Protein AF-A0A496VPW6-F1 (afdb_monomer)

Secondary structure (DSSP, 8-state):
---EEEEEEETTEEEEEEEPPSS------TTSSHHHHHHHHHHHHHHHHHH--

pLDDT: mean 87.1, std 12.51, range [52.38, 96.62]

Mean predicted aligned error: 4.57 Å

Foldseek 3Di:
DQQKDWDDPQDPPPTDIDGDDPDDDDDDDPPPCSVSVVVVVVVVVVVVVVVVD

Radius of gyration: 11.76 Å; Cα contacts (8 Å, |Δi|>4): 41; chains: 1; bounding box: 23×18×38 Å

Sequence (53 aa):
MFNQITLINYKTHQSTTITLNPITLLIGDNNSGKTNLLSGIQHFTIFTLFLIN

Solvent-accessible surface area (backbone atoms only — not comparable to full-atom values): 3505 Å² total; per-residue (Å²): 132,77,53,64,51,72,41,65,70,48,91,81,32,65,74,44,76,48,75,47,55,104,76,72,87,91,84,78,64,88,90,70,40,66,72,55,53,53,53,51,54,50,51,52,54,56,52,52,56,63,74,77,109

Structure (mmCIF, N/CA/C/O backbone):
data_AF-A0A496VPW6-F1
#
_entry.id   AF-A0A496VPW6-F1
#
loop_
_atom_site.group_PDB
_atom_site.id
_atom_site.type_symbol
_atom_site.label_atom_id
_atom_site.label_alt_id
_atom_site.label_comp_id
_atom_site.label_asym_id
_atom_site.label_entity_id
_atom_site.label_seq_id
_atom_site.pdbx_PDB_ins_code
_atom_site.Cartn_x
_atom_site.Cartn_y
_atom_site.Cartn_z
_atom_site.occupancy
_atom_site.B_iso_or_equiv
_atom_site.auth_seq_id
_atom_site.auth_comp_id
_atom_site.auth_asym_id
_atom_site.auth_atom_id
_atom_site.pdbx_PDB_model_num
ATOM 1 N N . MET A 1 1 ? -8.719 4.102 15.032 1.00 66.44 1 MET A N 1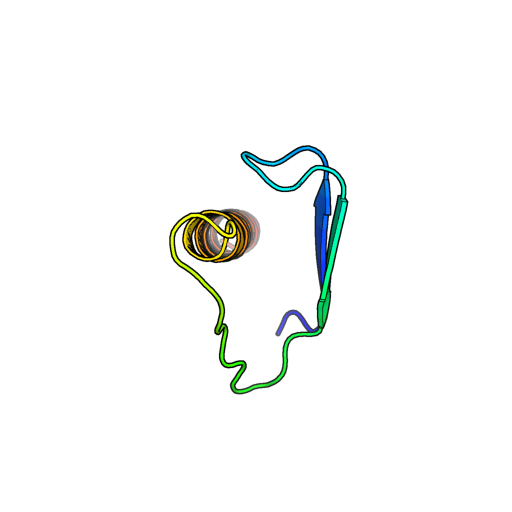
ATOM 2 C CA . MET A 1 1 ? -8.407 3.476 13.728 1.00 66.44 1 MET A CA 1
ATOM 3 C C . MET A 1 1 ? -7.893 4.575 12.810 1.00 66.44 1 MET A C 1
ATOM 5 O O . MET A 1 1 ? -8.394 5.686 12.925 1.00 66.44 1 MET A O 1
ATOM 9 N N . PHE A 1 2 ? -6.872 4.326 11.988 1.00 75.44 2 PHE A N 1
ATOM 10 C CA . PHE A 1 2 ? -6.402 5.332 11.029 1.00 75.44 2 PHE A CA 1
ATOM 11 C C . PHE A 1 2 ? -7.373 5.390 9.852 1.00 75.44 2 PHE A C 1
ATOM 13 O O . PHE A 1 2 ? -7.638 4.360 9.241 1.00 75.44 2 PHE A O 1
ATOM 20 N N . ASN A 1 3 ? -7.882 6.579 9.535 1.00 87.44 3 ASN A N 1
ATOM 21 C CA . ASN A 1 3 ? -8.833 6.760 8.433 1.00 87.44 3 ASN A CA 1
ATOM 22 C C . ASN A 1 3 ? -8.140 7.238 7.152 1.00 87.44 3 ASN A C 1
ATOM 24 O O . ASN A 1 3 ? -8.705 7.145 6.068 1.00 87.44 3 ASN A O 1
ATOM 28 N N . GLN A 1 4 ? -6.912 7.742 7.261 1.00 92.50 4 GLN A N 1
ATOM 29 C CA . GLN A 1 4 ? -6.129 8.228 6.136 1.00 92.50 4 GLN A CA 1
ATOM 30 C C . GLN A 1 4 ? -4.644 8.030 6.417 1.00 92.50 4 GLN A C 1
ATOM 32 O O . GLN A 1 4 ? -4.187 8.238 7.542 1.00 92.50 4 GLN A O 1
ATOM 37 N N . ILE A 1 5 ? -3.898 7.626 5.392 1.00 91.50 5 ILE A N 1
ATOM 38 C CA . ILE A 1 5 ? -2.446 7.461 5.446 1.00 91.50 5 ILE A CA 1
ATOM 39 C C . ILE A 1 5 ? -1.844 8.149 4.232 1.00 91.50 5 ILE A C 1
ATOM 41 O O . ILE A 1 5 ? -2.331 7.993 3.113 1.00 91.50 5 ILE A O 1
ATOM 45 N N . THR A 1 6 ? -0.757 8.877 4.465 1.00 94.44 6 THR A N 1
ATOM 46 C CA . THR A 1 6 ? 0.052 9.478 3.409 1.00 94.44 6 THR A CA 1
ATOM 47 C C . THR A 1 6 ? 1.467 8.917 3.487 1.00 94.44 6 THR A C 1
ATOM 49 O O . THR A 1 6 ? 2.119 9.005 4.525 1.00 94.44 6 THR A O 1
ATOM 52 N N . LEU A 1 7 ? 1.937 8.340 2.382 1.00 94.19 7 LEU A N 1
ATOM 53 C CA . LEU A 1 7 ? 3.319 7.921 2.171 1.00 94.19 7 LEU A CA 1
ATOM 54 C C . LEU A 1 7 ? 4.025 8.959 1.297 1.00 94.19 7 LEU A C 1
ATOM 56 O O . LEU A 1 7 ? 3.577 9.233 0.183 1.00 94.19 7 LEU A O 1
ATOM 60 N N . ILE A 1 8 ? 5.133 9.511 1.790 1.00 96.19 8 ILE A N 1
ATOM 61 C CA . ILE A 1 8 ? 5.974 10.472 1.066 1.00 96.19 8 ILE A CA 1
ATOM 62 C C . ILE A 1 8 ? 7.379 9.887 0.978 1.00 96.19 8 ILE A C 1
ATOM 64 O O . ILE A 1 8 ? 7.941 9.498 2.000 1.00 96.19 8 ILE A O 1
ATOM 68 N N . ASN A 1 9 ? 7.931 9.817 -0.235 1.00 96.19 9 ASN A N 1
ATOM 69 C CA . ASN A 1 9 ? 9.261 9.270 -0.524 1.00 96.19 9 ASN A CA 1
ATOM 70 C C . ASN A 1 9 ? 9.523 7.891 0.121 1.00 96.19 9 ASN A C 1
ATOM 72 O O . ASN A 1 9 ? 10.616 7.615 0.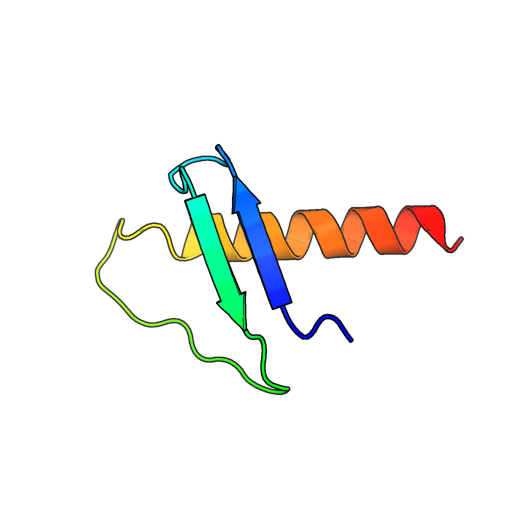616 1.00 96.19 9 ASN A O 1
ATOM 76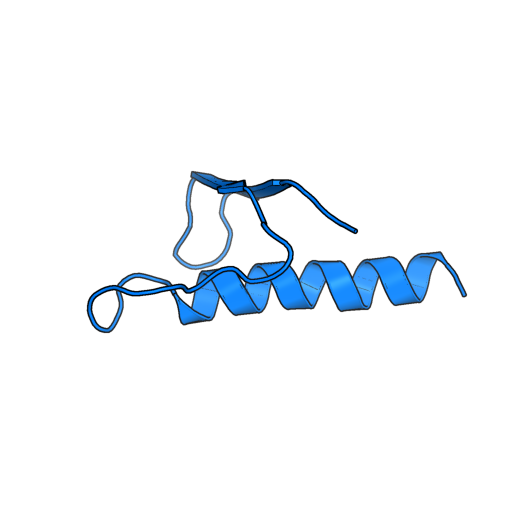 N N . TYR A 1 10 ? 8.517 7.012 0.116 1.00 94.88 10 TYR A N 1
ATOM 77 C CA . TYR A 1 10 ? 8.587 5.680 0.712 1.00 94.88 10 TYR A CA 1
ATOM 78 C C . TYR A 1 10 ? 8.617 4.593 -0.364 1.00 94.88 10 TYR A C 1
ATOM 80 O O . TYR A 1 10 ? 7.601 4.294 -0.999 1.00 94.88 10 TYR A O 1
ATOM 88 N N . LYS A 1 11 ? 9.776 3.947 -0.540 1.00 94.88 11 LYS A N 1
ATOM 89 C CA . LYS A 1 11 ? 10.002 2.923 -1.576 1.00 94.88 11 LYS A CA 1
ATOM 90 C C . LYS A 1 11 ? 9.573 3.442 -2.959 1.00 94.88 11 LYS A C 1
ATOM 92 O O . LYS A 1 11 ? 10.187 4.361 -3.481 1.00 94.88 11 LYS A O 1
ATOM 97 N N . THR A 1 12 ? 8.517 2.873 -3.545 1.00 95.88 12 THR A N 1
ATOM 98 C CA . THR A 1 12 ? 7.972 3.266 -4.857 1.00 95.88 12 THR A CA 1
ATOM 99 C C . THR A 1 12 ? 6.952 4.408 -4.788 1.00 95.88 12 THR A C 1
ATOM 101 O O . THR A 1 12 ? 6.502 4.873 -5.829 1.00 95.88 12 THR A O 1
ATOM 104 N N . HIS A 1 13 ? 6.557 4.856 -3.594 1.00 94.88 13 HIS A N 1
ATOM 105 C CA . HIS A 1 13 ? 5.578 5.926 -3.402 1.00 94.88 13 HIS A CA 1
ATOM 106 C C . HIS A 1 13 ? 6.282 7.266 -3.174 1.00 94.88 13 HIS A C 1
ATOM 108 O O . HIS A 1 13 ? 6.807 7.517 -2.092 1.00 94.88 13 HIS A O 1
ATOM 114 N N . GLN A 1 14 ? 6.271 8.140 -4.182 1.00 94.94 14 GLN A N 1
ATOM 115 C CA . GLN A 1 14 ? 6.804 9.506 -4.062 1.00 94.94 14 GLN A CA 1
ATOM 116 C C . GLN A 1 14 ? 5.868 10.399 -3.236 1.00 94.94 14 GLN A C 1
ATOM 118 O O . GLN A 1 14 ? 6.300 11.066 -2.302 1.00 94.94 14 GLN A O 1
ATOM 123 N N . SER A 1 15 ? 4.571 10.360 -3.544 1.00 96.25 15 SER A N 1
ATOM 124 C CA . SER A 1 15 ? 3.504 10.997 -2.775 1.00 96.25 15 SER A CA 1
ATOM 125 C C . SER A 1 15 ? 2.222 10.209 -3.018 1.00 96.25 15 SER A C 1
ATOM 127 O O . SER A 1 15 ? 1.714 10.153 -4.139 1.00 96.25 15 SER A O 1
ATOM 129 N N . THR A 1 16 ? 1.745 9.485 -2.013 1.00 95.50 16 THR A N 1
ATOM 130 C CA . THR A 1 16 ? 0.538 8.660 -2.129 1.00 95.50 16 THR A CA 1
ATOM 131 C C . THR A 1 16 ? -0.294 8.804 -0.874 1.00 95.50 16 THR A C 1
ATOM 133 O O . THR A 1 16 ? 0.161 8.468 0.215 1.00 95.50 16 THR A O 1
ATOM 136 N N . THR A 1 17 ? -1.529 9.258 -1.042 1.00 94.88 17 THR A N 1
ATOM 137 C CA . THR A 1 17 ? -2.516 9.356 0.030 1.00 94.88 17 THR A CA 1
ATOM 138 C C . THR A 1 17 ? -3.626 8.355 -0.226 1.00 94.88 17 THR A C 1
ATOM 140 O O . THR A 1 17 ? -4.166 8.298 -1.329 1.00 94.88 17 THR A O 1
ATOM 143 N N . ILE A 1 18 ? -3.969 7.578 0.798 1.00 93.06 18 ILE A N 1
ATOM 144 C CA .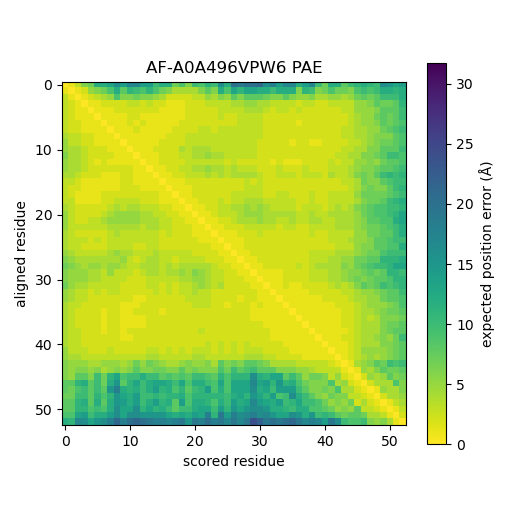 ILE A 1 18 ? -5.093 6.646 0.763 1.00 93.06 18 ILE A CA 1
ATOM 145 C C . ILE A 1 18 ? -6.025 6.907 1.939 1.00 93.06 18 ILE A C 1
ATOM 147 O O . ILE A 1 18 ? -5.579 7.185 3.054 1.00 93.06 18 ILE A O 1
ATOM 151 N N . THR A 1 19 ? -7.319 6.766 1.693 1.00 92.56 19 THR A N 1
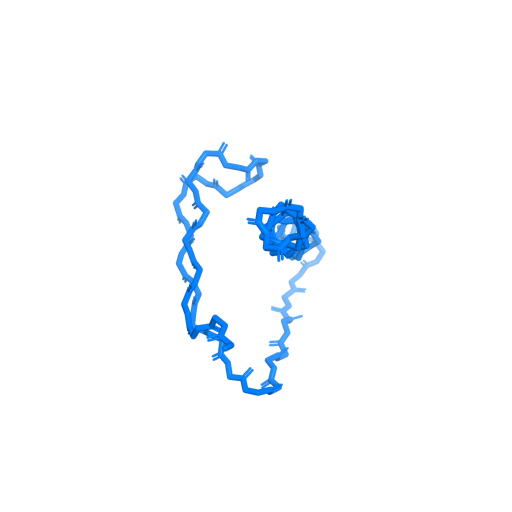ATOM 152 C CA . THR A 1 19 ? -8.336 6.689 2.741 1.00 92.56 19 THR A CA 1
ATOM 153 C C . THR A 1 19 ? -8.572 5.220 3.067 1.00 92.56 19 THR A C 1
ATOM 155 O O . THR A 1 19 ? -8.720 4.397 2.164 1.00 92.56 19 THR A O 1
ATOM 158 N N . LEU A 1 20 ? -8.581 4.885 4.353 1.00 90.19 20 LEU A N 1
ATOM 159 C CA . LEU A 1 20 ? -8.823 3.535 4.843 1.00 90.19 20 LEU A CA 1
ATOM 160 C C . LEU A 1 20 ? -10.260 3.412 5.348 1.00 90.19 20 LEU A C 1
ATOM 162 O O . LEU A 1 20 ? -10.682 4.132 6.251 1.00 90.19 20 LEU A O 1
ATOM 166 N N . ASN A 1 21 ? -10.980 2.450 4.783 1.00 90.06 21 ASN A N 1
ATOM 167 C CA . ASN A 1 21 ? -12.256 1.960 5.293 1.00 90.06 21 ASN A CA 1
ATOM 168 C C . ASN A 1 21 ? -12.016 0.745 6.210 1.00 90.06 21 ASN A C 1
ATOM 170 O O . ASN A 1 21 ? -10.944 0.135 6.121 1.00 90.06 21 ASN A O 1
ATOM 174 N N . PRO A 1 22 ? -13.003 0.329 7.035 1.00 89.88 22 PRO A N 1
ATOM 175 C CA . PRO A 1 22 ? -12.885 -0.862 7.888 1.00 89.88 22 PRO A CA 1
ATOM 176 C C . PRO A 1 22 ? -12.393 -2.108 7.142 1.00 89.88 22 PRO A C 1
ATOM 178 O O . PRO A 1 22 ? -11.636 -2.904 7.688 1.00 89.88 22 PRO A O 1
A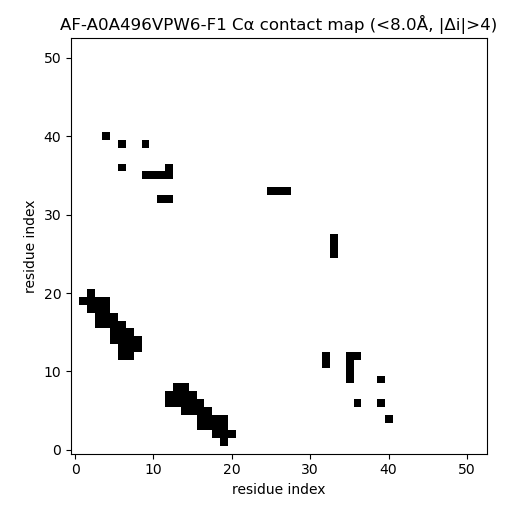TOM 181 N N . ILE A 1 23 ? -12.784 -2.237 5.872 1.00 91.31 23 ILE A N 1
ATOM 182 C CA . ILE A 1 23 ? -12.218 -3.187 4.920 1.00 91.31 23 ILE A CA 1
ATOM 183 C C . ILE A 1 23 ? -11.841 -2.395 3.667 1.00 91.31 23 ILE A C 1
ATOM 185 O O . ILE A 1 23 ? -12.685 -1.726 3.073 1.00 91.31 23 ILE A O 1
ATOM 189 N N . THR A 1 24 ? -10.571 -2.461 3.271 1.00 91.19 24 THR A N 1
ATOM 190 C CA . THR A 1 24 ? -10.049 -1.799 2.068 1.00 91.19 24 THR A CA 1
ATOM 191 C C . THR A 1 24 ? -9.368 -2.842 1.193 1.00 91.19 24 THR A C 1
ATOM 193 O O . THR A 1 24 ? -8.437 -3.510 1.637 1.00 91.19 24 THR A O 1
ATOM 196 N N . LEU A 1 25 ? -9.834 -2.993 -0.047 1.00 94.00 25 LEU A N 1
ATOM 197 C CA . LEU A 1 25 ? -9.280 -3.941 -1.011 1.00 94.00 25 LEU A CA 1
ATOM 198 C C . LEU A 1 25 ? -8.307 -3.224 -1.954 1.00 94.00 25 LEU A C 1
ATOM 200 O O . LEU A 1 25 ? -8.673 -2.250 -2.607 1.00 94.00 25 LEU A O 1
ATOM 204 N N . LEU A 1 26 ? -7.069 -3.714 -2.030 1.00 93.25 26 LEU A N 1
ATOM 205 C CA . LEU A 1 26 ? -6.002 -3.125 -2.838 1.00 93.25 26 LEU A CA 1
ATOM 206 C C . LEU A 1 26 ? -5.738 -3.982 -4.087 1.00 93.25 26 LEU A C 1
ATOM 208 O O . LEU A 1 26 ? -5.124 -5.044 -3.991 1.00 93.25 26 LEU A O 1
ATOM 212 N N . ILE A 1 27 ? -6.182 -3.516 -5.259 1.00 94.62 27 ILE A N 1
ATOM 213 C CA . ILE A 1 27 ? -6.076 -4.226 -6.550 1.00 94.62 27 ILE A CA 1
ATOM 214 C C . ILE A 1 27 ? -5.253 -3.398 -7.543 1.00 94.62 27 ILE A C 1
ATOM 216 O O . ILE A 1 27 ? -5.2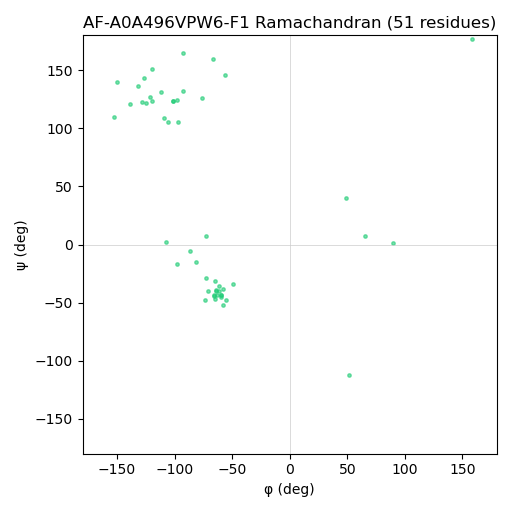09 -2.174 -7.465 1.00 94.62 27 ILE A O 1
ATOM 220 N N . GLY A 1 28 ? -4.576 -4.076 -8.466 1.00 93.81 28 GLY A N 1
ATOM 221 C CA . GLY A 1 28 ? -3.821 -3.479 -9.566 1.00 93.81 28 GLY A CA 1
ATOM 222 C C . GLY A 1 28 ? -2.762 -4.444 -10.091 1.00 93.81 28 GLY A C 1
ATOM 223 O O . GLY A 1 28 ? -2.555 -5.511 -9.505 1.00 93.81 28 GLY A O 1
ATOM 224 N N . ASP A 1 29 ? -2.039 -4.050 -11.130 1.00 96.62 29 ASP A N 1
ATOM 225 C CA . ASP A 1 29 ? -1.052 -4.906 -11.799 1.00 96.62 29 ASP A CA 1
ATOM 226 C C . ASP A 1 29 ? 0.159 -5.260 -10.930 1.00 96.62 29 ASP A C 1
ATOM 228 O O . ASP A 1 29 ? 0.488 -4.584 -9.951 1.00 96.62 29 ASP A O 1
ATOM 232 N N . ASN A 1 30 ? 0.864 -6.335 -11.279 1.00 93.88 30 ASN A N 1
ATOM 233 C CA . ASN A 1 30 ? 2.128 -6.660 -10.623 1.00 93.88 30 ASN A CA 1
ATOM 234 C C . ASN A 1 30 ? 3.110 -5.486 -10.721 1.00 93.88 30 ASN A C 1
ATOM 236 O O . ASN A 1 30 ? 3.120 -4.738 -11.691 1.00 93.88 30 ASN A O 1
ATOM 240 N N . ASN A 1 31 ? 3.929 -5.320 -9.680 1.00 93.00 31 ASN A N 1
ATOM 241 C CA . ASN A 1 31 ? 4.891 -4.222 -9.559 1.00 93.00 31 ASN A CA 1
ATOM 242 C C . ASN A 1 31 ? 4.284 -2.801 -9.450 1.00 93.00 31 ASN A C 1
ATOM 244 O O . ASN A 1 31 ? 5.026 -1.828 -9.380 1.00 93.00 31 ASN A O 1
ATOM 248 N N . SER A 1 32 ? 2.959 -2.654 -9.320 1.00 94.19 32 SER A N 1
ATOM 249 C CA . SER A 1 32 ? 2.299 -1.343 -9.165 1.00 94.19 32 SER A CA 1
ATOM 250 C C . SER A 1 32 ? 2.484 -0.668 -7.789 1.00 94.19 32 SER A C 1
ATOM 252 O O . SER A 1 32 ? 1.825 0.322 -7.489 1.00 94.19 32 SER A O 1
ATOM 254 N N . GLY A 1 33 ? 3.328 -1.220 -6.909 1.00 94.12 33 GLY A N 1
ATOM 255 C CA . GLY A 1 33 ? 3.595 -0.666 -5.574 1.00 94.12 33 GLY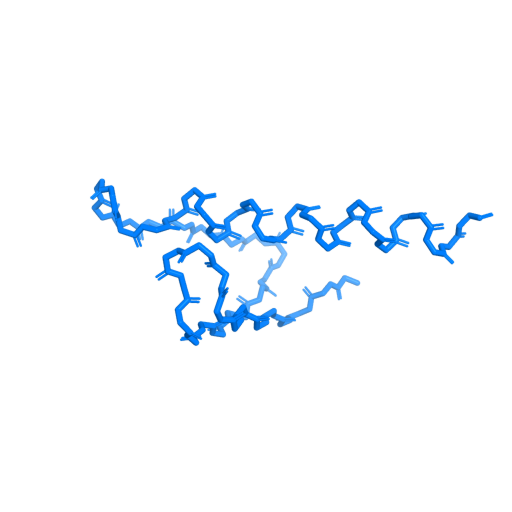 A CA 1
ATOM 256 C C . GLY A 1 33 ? 2.675 -1.150 -4.443 1.00 94.12 33 GLY A C 1
ATOM 257 O O . GLY A 1 33 ? 2.883 -0.767 -3.299 1.00 94.12 33 GLY A O 1
ATOM 258 N N . LYS A 1 34 ? 1.712 -2.048 -4.692 1.00 95.88 34 LYS A N 1
ATOM 259 C CA . LYS A 1 34 ? 0.749 -2.508 -3.660 1.00 95.88 34 LYS A CA 1
ATOM 260 C C . LYS A 1 34 ? 1.398 -3.071 -2.391 1.00 95.88 34 LYS A C 1
ATOM 262 O O . LYS A 1 34 ? 1.045 -2.681 -1.283 1.00 95.88 34 LYS A O 1
ATOM 267 N N .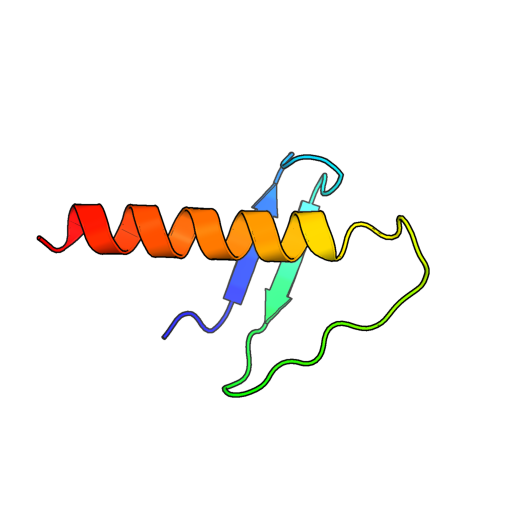 THR A 1 35 ? 2.379 -3.959 -2.545 1.00 96.31 35 THR A N 1
ATOM 268 C CA . THR A 1 35 ? 3.109 -4.536 -1.405 1.00 96.31 35 THR A CA 1
ATOM 269 C C . THR A 1 35 ? 3.919 -3.472 -0.656 1.00 96.31 35 THR A C 1
ATOM 271 O O . THR A 1 35 ? 4.052 -3.542 0.564 1.00 96.31 35 THR A O 1
ATOM 274 N N . ASN A 1 36 ? 4.413 -2.445 -1.358 1.00 95.94 36 ASN A N 1
ATOM 275 C CA . ASN A 1 36 ? 5.119 -1.322 -0.740 1.00 95.94 36 ASN A CA 1
ATOM 276 C C . ASN A 1 36 ? 4.168 -0.421 0.055 1.00 95.94 36 ASN A C 1
ATOM 278 O O . ASN A 1 36 ? 4.521 -0.030 1.166 1.00 95.94 36 ASN A O 1
ATOM 282 N N . LEU A 1 37 ? 2.961 -0.160 -0.456 1.00 94.50 37 LEU A N 1
ATOM 283 C CA . LEU A 1 37 ? 1.904 0.539 0.276 1.00 94.50 37 LEU A CA 1
ATOM 284 C C . LEU A 1 37 ? 1.563 -0.199 1.577 1.00 94.50 37 LEU A C 1
ATOM 286 O O . LEU A 1 37 ? 1.626 0.396 2.651 1.00 94.50 37 LEU A O 1
ATOM 290 N N . LEU A 1 38 ? 1.285 -1.508 1.501 1.00 93.81 38 LEU A N 1
ATOM 291 C CA . LEU A 1 38 ? 0.969 -2.330 2.675 1.00 93.81 38 LEU A CA 1
ATOM 292 C C . LEU A 1 38 ? 2.114 -2.337 3.701 1.00 93.81 38 LEU A C 1
ATOM 294 O O . LEU A 1 38 ? 1.876 -2.165 4.894 1.00 93.81 38 LEU A O 1
ATOM 298 N N . SER A 1 39 ? 3.357 -2.464 3.231 1.00 94.38 39 SER A N 1
ATOM 299 C CA . SER A 1 39 ? 4.560 -2.367 4.065 1.00 94.38 39 SER A CA 1
ATOM 300 C C . SER A 1 39 ? 4.660 -1.022 4.792 1.00 94.38 39 SER A C 1
ATOM 302 O O . SER A 1 39 ? 5.095 -0.994 5.941 1.00 94.38 39 SER A O 1
ATOM 304 N N . GLY A 1 40 ? 4.273 0.084 4.150 1.00 92.31 40 GLY A N 1
ATOM 305 C CA . GLY A 1 40 ? 4.229 1.398 4.792 1.00 92.31 40 GLY A CA 1
ATOM 306 C C . GLY A 1 40 ? 3.194 1.447 5.918 1.00 92.31 40 GLY A C 1
ATOM 307 O O . GLY A 1 40 ? 3.512 1.862 7.028 1.00 92.31 40 GLY A O 1
ATOM 308 N N . ILE A 1 41 ? 1.981 0.942 5.669 1.00 90.12 41 ILE A N 1
ATOM 309 C CA . ILE A 1 41 ? 0.893 0.879 6.667 1.00 90.12 41 ILE A CA 1
ATOM 310 C C . ILE A 1 41 ? 1.305 0.041 7.890 1.00 90.12 41 ILE A C 1
ATOM 312 O O . ILE A 1 41 ? 1.103 0.448 9.039 1.00 90.12 41 ILE A O 1
ATOM 316 N N . GLN A 1 42 ? 1.915 -1.123 7.656 1.00 89.94 42 GLN A N 1
ATOM 317 C CA . GLN A 1 42 ? 2.416 -1.995 8.722 1.00 89.94 42 GLN A CA 1
ATOM 318 C C . GLN A 1 42 ? 3.493 -1.307 9.564 1.00 89.94 42 GLN A C 1
ATOM 320 O O . GLN A 1 42 ? 3.475 -1.423 10.790 1.00 89.94 42 GLN A O 1
ATOM 325 N N . HIS A 1 43 ? 4.390 -0.547 8.927 1.00 87.50 43 HIS A N 1
ATOM 326 C CA . HIS A 1 43 ? 5.437 0.176 9.639 1.00 87.50 43 HIS A CA 1
ATOM 327 C C . HIS A 1 43 ? 4.860 1.177 10.650 1.00 87.50 43 HIS A C 1
ATOM 329 O O . HIS A 1 43 ? 5.323 1.214 11.793 1.00 87.50 43 HIS A O 1
ATOM 335 N N . PHE A 1 44 ? 3.818 1.926 10.270 1.00 79.19 44 PHE A N 1
ATOM 336 C CA . PHE A 1 44 ? 3.117 2.822 11.194 1.00 79.19 44 PHE A CA 1
ATOM 337 C C . PHE A 1 44 ? 2.436 2.065 12.330 1.00 79.19 44 PHE A C 1
ATOM 339 O O . PHE A 1 44 ? 2.510 2.493 13.473 1.00 79.19 44 PHE A O 1
ATOM 346 N N . THR A 1 45 ? 1.822 0.918 12.042 1.00 76.31 45 THR A N 1
ATOM 347 C CA . THR A 1 45 ? 1.109 0.131 13.061 1.00 76.31 45 THR A CA 1
ATOM 348 C C . THR A 1 45 ? 2.057 -0.364 14.156 1.00 76.31 45 THR A C 1
ATOM 350 O O . THR A 1 45 ? 1.746 -0.240 15.338 1.00 76.31 45 THR A O 1
ATOM 353 N N . ILE A 1 46 ? 3.239 -0.861 13.774 1.00 72.19 46 ILE A N 1
ATOM 354 C CA . ILE A 1 46 ? 4.273 -1.302 14.724 1.00 72.19 46 ILE A CA 1
ATOM 355 C C . ILE A 1 46 ? 4.814 -0.114 15.528 1.00 72.19 46 ILE A C 1
ATOM 357 O O . ILE A 1 46 ? 4.955 -0.205 16.745 1.00 72.19 46 ILE A O 1
ATOM 361 N N . PHE A 1 47 ? 5.088 1.012 14.864 1.00 61.84 47 PHE A N 1
ATOM 362 C CA . PHE A 1 47 ? 5.618 2.200 15.529 1.00 61.84 47 PHE A CA 1
ATOM 363 C C . PHE A 1 47 ? 4.614 2.808 16.518 1.00 61.84 47 PHE A C 1
ATOM 365 O O . PHE A 1 47 ? 4.977 3.142 17.641 1.00 61.84 47 PHE A O 1
ATOM 372 N N . THR A 1 48 ? 3.336 2.903 16.142 1.00 60.44 48 THR A N 1
ATOM 373 C CA . THR A 1 48 ? 2.284 3.384 17.044 1.00 60.44 48 THR A CA 1
ATOM 374 C C . THR A 1 48 ? 2.099 2.450 18.231 1.00 60.44 48 THR A C 1
ATOM 376 O O . THR A 1 48 ? 1.935 2.946 19.338 1.00 60.44 48 THR A O 1
ATOM 379 N N . LEU A 1 49 ? 2.175 1.128 18.035 1.00 60.22 49 LEU A N 1
ATOM 380 C CA . LEU A 1 49 ? 2.099 0.167 19.137 1.00 60.22 49 LEU A CA 1
ATOM 381 C C . LEU A 1 49 ? 3.250 0.354 20.139 1.00 60.22 49 LEU A C 1
ATOM 383 O O . LEU A 1 49 ? 3.037 0.211 21.338 1.00 60.22 49 LEU A O 1
ATOM 387 N N . PHE A 1 50 ? 4.445 0.717 19.667 1.00 60.09 50 PHE A N 1
ATOM 388 C CA . PHE A 1 50 ? 5.596 0.991 20.531 1.00 60.09 50 PHE A CA 1
ATOM 389 C C . PHE A 1 50 ? 5.477 2.311 21.311 1.00 60.09 50 PHE A C 1
ATOM 391 O O . PHE A 1 50 ? 6.026 2.422 22.394 1.00 60.09 50 PHE A O 1
ATOM 398 N N . LEU A 1 51 ? 4.761 3.311 20.789 1.00 57.59 51 LEU A N 1
ATOM 399 C CA . LEU A 1 51 ? 4.583 4.608 21.461 1.00 57.59 51 LEU A CA 1
ATOM 400 C C . LEU A 1 51 ? 3.492 4.619 22.542 1.00 57.59 51 LEU A C 1
ATOM 402 O O . LEU A 1 51 ? 3.408 5.578 23.306 1.00 57.59 51 LEU A O 1
ATOM 406 N N . ILE A 1 52 ? 2.623 3.610 22.564 1.00 63.06 52 ILE A N 1
ATOM 407 C CA . ILE A 1 52 ? 1.489 3.516 23.500 1.00 63.06 52 ILE A CA 1
ATOM 408 C C . ILE A 1 52 ? 1.689 2.459 24.596 1.00 63.06 52 ILE A C 1
ATOM 410 O O . ILE A 1 52 ? 0.777 2.259 25.396 1.00 63.06 52 ILE A O 1
ATOM 414 N N . ASN A 1 53 ? 2.846 1.789 24.621 1.00 52.38 53 ASN A N 1
ATOM 415 C CA . ASN A 1 53 ? 3.297 0.914 25.710 1.00 52.38 53 ASN A CA 1
ATOM 416 C C . ASN A 1 53 ? 4.474 1.568 26.434 1.00 52.38 53 ASN A C 1
ATOM 418 O O . ASN A 1 53 ? 4.584 1.353 27.659 1.00 52.38 53 ASN A O 1
#